Protein AF-A0AA40CIG5-F1 (afdb_monomer_lite)

Secondary structure (DSSP, 8-state):
-HHHHHHHHHHHHHHHHHHHHSEEEE--HHHHHHHHS--TTTS-HHHHTT--EEEE------

Structure (mmCIF, N/CA/C/O backbone):
data_AF-A0AA40CIG5-F1
#
_entry.id   AF-A0AA40CIG5-F1
#
loop_
_atom_site.group_PDB
_atom_site.id
_atom_site.type_symbol
_atom_site.label_atom_id
_atom_site.label_alt_id
_atom_site.label_comp_id
_atom_site.label_asym_id
_atom_site.label_entity_id
_atom_site.label_seq_id
_atom_site.pdbx_PDB_ins_code
_atom_site.Cartn_x
_atom_site.Cartn_y
_atom_site.Cartn_z
_atom_site.occupancy
_atom_site.B_iso_or_equiv
_atom_site.auth_seq_id
_atom_site.auth_comp_id
_atom_site.auth_asym_id
_atom_site.auth_atom_id
_atom_site.pdbx_PDB_model_num
ATOM 1 N N . MET A 1 1 ? -27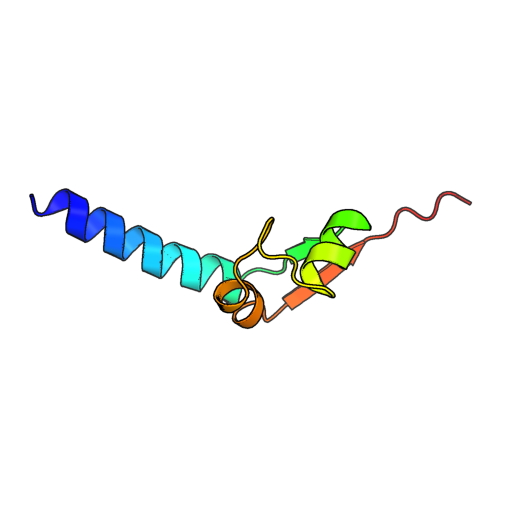.264 7.228 15.722 1.00 64.81 1 MET A N 1
ATOM 2 C CA . MET A 1 1 ? -26.084 7.603 14.904 1.00 64.81 1 MET A CA 1
ATOM 3 C C . MET A 1 1 ? -24.832 6.741 15.161 1.00 64.81 1 MET A C 1
ATOM 5 O O . MET A 1 1 ? -23.776 7.090 14.655 1.00 64.81 1 MET A O 1
ATOM 9 N N . GLY A 1 2 ? -24.903 5.593 15.858 1.00 82.69 2 GLY A N 1
ATOM 10 C CA . GLY A 1 2 ? -23.718 4.742 16.106 1.00 82.69 2 GLY A CA 1
ATOM 11 C C . GLY A 1 2 ? -23.1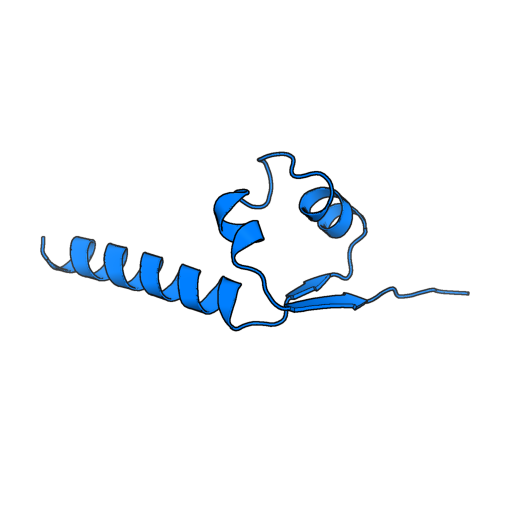35 4.060 14.858 1.00 82.69 2 GLY A C 1
ATOM 12 O O . GLY A 1 2 ? -21.933 3.843 14.778 1.00 82.69 2 GLY A O 1
ATOM 13 N N . TRP A 1 3 ? -23.963 3.811 13.841 1.00 82.12 3 TRP A N 1
ATOM 14 C CA . TRP A 1 3 ? -23.550 3.174 12.585 1.00 82.12 3 TRP A CA 1
ATOM 15 C C . TRP A 1 3 ? -22.504 3.962 11.778 1.00 82.12 3 TRP A C 1
ATOM 17 O O . TRP A 1 3 ? -21.610 3.361 11.207 1.00 82.12 3 TRP A O 1
ATOM 27 N N . LEU A 1 4 ? -22.543 5.299 11.782 1.00 88.19 4 LEU A N 1
ATOM 28 C CA . LEU A 1 4 ? -21.607 6.144 11.034 1.00 88.19 4 LEU A CA 1
ATOM 29 C C . LEU A 1 4 ? -20.238 6.159 11.710 1.00 88.19 4 LEU A C 1
ATOM 31 O O . L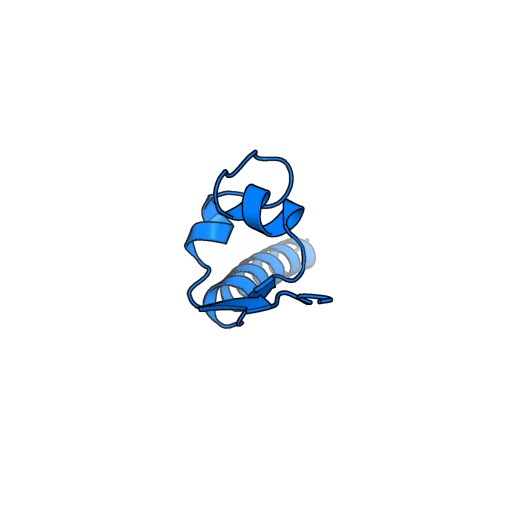EU A 1 4 ? -19.220 6.170 11.029 1.00 88.19 4 LEU A O 1
ATOM 35 N N . LEU A 1 5 ? -20.221 6.127 13.047 1.00 88.25 5 LEU A N 1
ATOM 36 C CA . LEU A 1 5 ? -18.989 5.997 13.821 1.00 88.25 5 LEU A CA 1
ATOM 37 C C . LEU A 1 5 ? -18.343 4.630 13.576 1.00 88.25 5 LEU A C 1
ATOM 39 O O . LEU A 1 5 ? -17.146 4.572 13.310 1.00 88.25 5 LEU A O 1
ATOM 43 N N . ALA A 1 6 ? -19.139 3.557 13.570 1.00 91.38 6 ALA A N 1
ATOM 44 C CA . ALA A 1 6 ? -18.661 2.221 13.228 1.00 91.38 6 ALA A CA 1
ATOM 45 C C . ALA A 1 6 ? -18.143 2.144 11.779 1.00 91.38 6 ALA A C 1
ATOM 47 O O . ALA A 1 6 ? -17.054 1.628 11.555 1.00 91.38 6 ALA A O 1
ATOM 48 N N . CYS A 1 7 ? -18.857 2.723 10.806 1.00 92.81 7 CYS A N 1
ATOM 49 C CA . CYS A 1 7 ? -18.396 2.798 9.417 1.00 92.81 7 CYS A CA 1
ATOM 50 C C . CYS A 1 7 ? -17.085 3.582 9.284 1.00 92.81 7 CYS A C 1
ATOM 52 O O . CYS A 1 7 ? -16.202 3.176 8.534 1.00 92.81 7 CYS A O 1
ATOM 54 N N . ARG A 1 8 ? -16.937 4.693 10.020 1.00 93.19 8 ARG A N 1
ATOM 55 C CA . ARG A 1 8 ? -15.698 5.479 10.030 1.00 93.19 8 ARG A CA 1
ATOM 56 C C . ARG A 1 8 ? -14.529 4.672 10.593 1.00 93.19 8 ARG A C 1
ATOM 58 O O . ARG A 1 8 ? -13.446 4.731 10.022 1.00 93.19 8 ARG A O 1
ATOM 65 N N . GLN A 1 9 ? -14.745 3.945 11.689 1.00 93.31 9 GLN A N 1
ATOM 66 C CA . GLN A 1 9 ? -13.721 3.093 12.292 1.00 93.31 9 GLN A CA 1
ATOM 67 C C . GLN A 1 9 ? -13.320 1.966 11.335 1.00 93.31 9 GLN A C 1
ATOM 69 O O . GLN A 1 9 ? -12.152 1.847 10.996 1.00 93.31 9 GLN A O 1
ATOM 74 N N . ALA A 1 10 ? -14.298 1.231 10.798 1.00 93.88 10 ALA A N 1
ATOM 75 C CA . ALA A 1 10 ? -14.053 0.151 9.846 1.00 93.88 10 ALA A CA 1
ATOM 76 C C . ALA A 1 10 ? -13.321 0.633 8.583 1.00 93.88 10 ALA A C 1
ATOM 78 O O . ALA A 1 10 ? -12.469 -0.075 8.053 1.00 93.88 10 ALA A O 1
ATOM 79 N N . TYR A 1 11 ? -13.621 1.846 8.107 1.00 93.69 11 TYR A N 1
ATOM 80 C CA . TYR A 1 11 ? -12.881 2.460 7.008 1.00 93.69 11 TYR A CA 1
ATOM 81 C C . TYR A 1 11 ? -11.423 2.747 7.381 1.00 93.69 11 TYR A C 1
ATOM 83 O O . TYR A 1 11 ? -10.533 2.434 6.598 1.00 93.69 11 TYR A O 1
ATOM 91 N N . ALA A 1 12 ? -11.172 3.341 8.551 1.00 92.00 12 ALA A N 1
ATOM 92 C CA . ALA A 1 12 ? -9.816 3.648 9.002 1.00 92.00 12 ALA A CA 1
ATOM 93 C C . ALA A 1 12 ? -8.979 2.369 9.160 1.00 92.00 12 ALA A C 1
ATOM 95 O O . ALA A 1 12 ? -7.898 2.280 8.582 1.00 92.00 12 ALA A O 1
ATOM 96 N N . ASP A 1 13 ? -9.529 1.365 9.843 1.00 93.81 13 ASP A N 1
ATOM 97 C CA . ASP A 1 13 ? -8.874 0.075 10.063 1.00 93.81 13 ASP A CA 1
ATOM 98 C C . ASP A 1 13 ? -8.634 -0.651 8.727 1.00 93.81 13 ASP A C 1
ATOM 100 O O . ASP A 1 13 ? -7.562 -1.196 8.477 1.00 93.81 13 ASP A O 1
ATOM 104 N N . GLY A 1 14 ? -9.618 -0.616 7.822 1.00 94.25 14 GLY A N 1
ATOM 105 C CA . GLY A 1 14 ? -9.511 -1.231 6.502 1.00 94.25 14 GLY A CA 1
ATOM 106 C C . GLY A 1 14 ? -8.460 -0.568 5.613 1.00 94.25 14 GLY A C 1
ATOM 107 O O . GLY A 1 14 ? -7.742 -1.269 4.907 1.00 94.25 14 GLY A O 1
ATOM 108 N N . VAL A 1 15 ? -8.340 0.762 5.653 1.00 91.62 15 VAL A N 1
ATOM 109 C CA . VAL A 1 15 ? -7.280 1.493 4.940 1.00 91.62 15 VAL A CA 1
ATOM 110 C C . VAL A 1 15 ? -5.912 1.123 5.505 1.00 91.62 15 VAL A C 1
ATOM 112 O O . VAL A 1 15 ? -5.011 0.825 4.728 1.00 91.62 15 VAL A O 1
ATOM 115 N N . ASP A 1 16 ? -5.759 1.095 6.826 1.00 92.19 16 ASP A N 1
ATOM 116 C CA . ASP A 1 16 ? -4.483 0.754 7.457 1.00 92.19 16 ASP A CA 1
ATOM 117 C C . ASP A 1 16 ? -4.029 -0.663 7.075 1.00 92.19 16 ASP A C 1
ATOM 119 O O . ASP A 1 16 ? -2.917 -0.859 6.581 1.00 92.19 16 ASP A O 1
ATOM 123 N N . ILE A 1 17 ? -4.931 -1.646 7.162 1.00 93.44 17 ILE A N 1
ATOM 124 C CA . ILE A 1 17 ? -4.662 -3.024 6.729 1.00 93.44 17 ILE A CA 1
ATOM 125 C C . ILE A 1 17 ? -4.359 -3.075 5.228 1.00 93.44 17 ILE A C 1
ATOM 127 O O . ILE A 1 17 ? -3.387 -3.714 4.823 1.00 93.44 17 ILE A O 1
ATOM 131 N N . LEU A 1 18 ? -5.162 -2.407 4.391 1.00 91.94 18 LEU A N 1
ATOM 132 C CA . LEU A 1 18 ? -4.998 -2.425 2.937 1.00 91.94 18 LEU A CA 1
ATOM 133 C C . LEU A 1 18 ? -3.594 -1.972 2.534 1.00 91.94 18 LEU A C 1
ATOM 135 O O . LEU A 1 18 ? -2.947 -2.668 1.756 1.00 91.94 18 LEU A O 1
ATOM 139 N N . TYR A 1 19 ? -3.126 -0.841 3.064 1.00 90.69 19 TYR A N 1
ATOM 140 C CA . TYR A 1 19 ? -1.841 -0.270 2.667 1.00 90.69 19 TYR A CA 1
ATOM 141 C C . TYR A 1 19 ? -0.639 -0.937 3.350 1.00 90.69 19 TYR A C 1
ATOM 143 O O . TYR A 1 19 ? 0.400 -1.064 2.711 1.00 90.69 19 TYR A O 1
ATOM 151 N N . SER A 1 20 ? -0.768 -1.418 4.591 1.00 91.06 20 SER A N 1
ATOM 152 C CA . SER A 1 20 ? 0.360 -2.012 5.330 1.00 91.06 20 SER A CA 1
ATOM 153 C C . SER A 1 20 ? 0.630 -3.483 5.010 1.00 91.06 20 SER A C 1
ATOM 155 O O . SER A 1 20 ? 1.786 -3.913 5.061 1.00 91.06 20 SER A O 1
ATOM 157 N N . THR A 1 21 ? -0.412 -4.256 4.680 1.00 91.88 21 THR A N 1
ATOM 158 C CA . THR A 1 21 ? -0.314 -5.723 4.556 1.00 91.88 21 THR A CA 1
ATOM 159 C C . THR A 1 21 ? -0.324 -6.247 3.124 1.00 91.88 21 THR A C 1
ATOM 161 O O . THR A 1 21 ? 0.043 -7.401 2.911 1.00 91.88 21 THR A O 1
ATOM 164 N N . ASN A 1 22 ? -0.727 -5.436 2.140 1.00 91.06 22 ASN A N 1
ATOM 165 C CA . ASN A 1 22 ? -0.784 -5.878 0.747 1.00 91.06 22 ASN A CA 1
ATOM 166 C C . ASN A 1 22 ? 0.469 -5.492 -0.032 1.00 91.06 22 ASN A C 1
ATOM 168 O O . ASN A 1 22 ? 1.079 -4.446 0.185 1.00 91.06 22 ASN A O 1
ATOM 172 N N . THR A 1 23 ? 0.788 -6.328 -1.015 1.00 89.62 23 THR A N 1
ATOM 173 C CA . THR A 1 23 ? 1.759 -6.010 -2.057 1.00 89.62 23 THR A CA 1
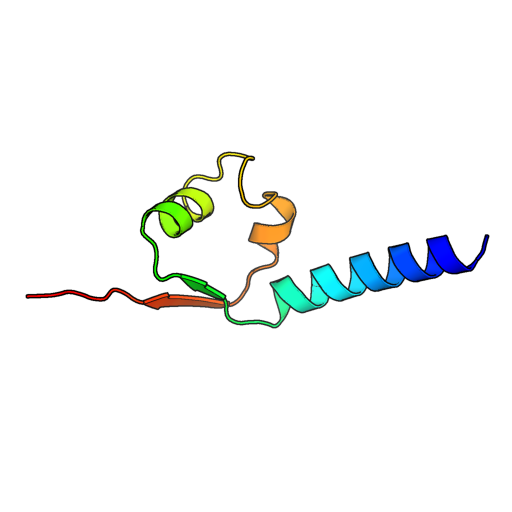ATOM 174 C C . THR A 1 23 ? 1.051 -5.283 -3.193 1.00 89.62 23 THR A C 1
ATOM 176 O O . THR A 1 23 ? 0.134 -5.826 -3.812 1.00 89.62 23 THR A O 1
ATOM 179 N N . PHE A 1 24 ? 1.465 -4.048 -3.473 1.00 87.69 24 PHE A N 1
ATOM 180 C CA . PHE A 1 24 ? 0.919 -3.276 -4.588 1.00 87.69 24 PHE A CA 1
ATOM 181 C C . PHE A 1 24 ? 1.688 -3.580 -5.867 1.00 87.69 24 PHE A C 1
ATOM 183 O O . PHE A 1 24 ? 2.904 -3.415 -5.912 1.00 87.69 24 PHE A O 1
ATOM 190 N N . PHE A 1 25 ? 0.971 -3.975 -6.917 1.00 87.81 25 PHE A N 1
ATOM 191 C CA . PHE A 1 25 ? 1.544 -4.179 -8.244 1.00 87.81 25 PHE A CA 1
ATOM 192 C C . PHE A 1 25 ? 1.373 -2.909 -9.076 1.00 87.81 25 PHE A C 1
ATOM 194 O O . PHE A 1 25 ? 0.254 -2.425 -9.258 1.00 87.81 25 PHE A O 1
ATOM 201 N N . VAL A 1 26 ? 2.476 -2.375 -9.592 1.00 86.38 26 VAL A N 1
ATOM 202 C CA . VAL A 1 26 ? 2.483 -1.193 -10.456 1.00 86.38 26 VAL A CA 1
ATOM 203 C C . VAL A 1 26 ? 2.876 -1.616 -11.864 1.00 86.38 26 VAL A C 1
ATOM 205 O O . VAL A 1 26 ? 4.013 -2.014 -12.106 1.00 86.38 26 VAL A O 1
ATOM 208 N N . GLU A 1 27 ? 1.914 -1.516 -12.781 1.00 86.19 27 GLU A N 1
ATOM 209 C CA . GLU A 1 27 ? 2.075 -1.844 -14.209 1.00 86.19 27 GLU A CA 1
ATOM 210 C C . GLU A 1 27 ? 2.094 -0.604 -15.120 1.00 86.19 27 GLU A C 1
ATOM 212 O O . GLU A 1 27 ? 2.375 -0.698 -16.312 1.00 86.19 27 GLU A O 1
ATOM 217 N N . SER A 1 28 ? 1.809 0.582 -14.570 1.00 82.88 28 SER A N 1
ATOM 218 C CA . SER A 1 28 ? 1.782 1.844 -15.316 1.00 82.88 28 SER A CA 1
ATOM 219 C C . SER A 1 28 ? 2.895 2.782 -14.865 1.00 82.88 28 SER A C 1
ATOM 221 O O . SER A 1 28 ? 3.037 3.069 -13.676 1.00 82.88 28 SER A O 1
ATOM 223 N N . VAL A 1 29 ? 3.612 3.344 -15.842 1.00 80.56 29 VAL A N 1
ATOM 224 C CA . VAL A 1 29 ? 4.624 4.390 -15.628 1.00 80.56 29 VAL A CA 1
ATOM 225 C C . VAL A 1 29 ? 4.013 5.632 -14.972 1.00 80.56 29 VAL A C 1
ATOM 227 O O . VAL A 1 29 ? 4.636 6.235 -14.111 1.00 80.56 29 VAL A O 1
ATOM 230 N N . GLN A 1 30 ? 2.762 5.977 -15.292 1.00 80.00 30 GLN A N 1
ATOM 231 C CA . GLN A 1 30 ? 2.093 7.142 -14.697 1.00 80.00 30 GLN A CA 1
ATOM 232 C C . 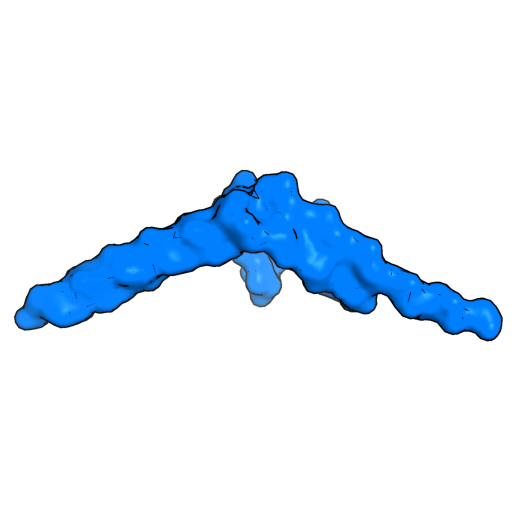GLN A 1 30 ? 1.795 6.927 -13.207 1.00 80.00 30 GLN A C 1
ATOM 234 O O . GLN A 1 30 ? 1.868 7.865 -12.416 1.00 80.00 30 GLN A O 1
ATOM 239 N N . LEU A 1 31 ? 1.456 5.691 -12.822 1.00 79.25 31 LEU A N 1
ATOM 240 C CA . LEU A 1 31 ? 1.253 5.331 -11.418 1.00 79.25 31 LEU A CA 1
ATOM 241 C C . LEU A 1 31 ? 2.582 5.282 -10.666 1.00 79.25 31 LEU A C 1
ATOM 243 O O . LEU A 1 31 ? 2.646 5.736 -9.528 1.00 79.25 31 LEU A O 1
ATOM 247 N N . LEU A 1 32 ? 3.639 4.783 -11.309 1.00 82.56 32 LEU A N 1
ATOM 248 C CA . LEU A 1 32 ? 4.991 4.816 -10.764 1.00 82.56 32 LEU A CA 1
ATOM 249 C C . LEU A 1 32 ? 5.447 6.257 -10.499 1.00 82.56 32 LEU A C 1
ATOM 251 O O . LEU A 1 32 ? 5.896 6.558 -9.396 1.00 82.56 32 LEU A O 1
ATOM 255 N N . ASP A 1 33 ? 5.264 7.154 -11.469 1.00 81.62 33 ASP A N 1
ATOM 256 C CA . ASP A 1 33 ? 5.588 8.572 -11.320 1.00 81.62 33 ASP A CA 1
ATOM 257 C C . ASP A 1 33 ? 4.769 9.217 -10.199 1.00 81.62 33 ASP A C 1
ATOM 259 O O . ASP A 1 33 ? 5.321 9.975 -9.413 1.00 81.62 33 ASP A O 1
ATOM 263 N N . ALA A 1 34 ? 3.485 8.876 -10.052 1.00 78.88 34 ALA A N 1
ATOM 264 C CA . ALA A 1 34 ? 2.652 9.384 -8.959 1.00 78.88 34 ALA A CA 1
ATOM 265 C C . ALA A 1 34 ? 3.071 8.864 -7.569 1.00 78.88 34 ALA A C 1
ATOM 267 O O . ALA A 1 34 ? 2.798 9.520 -6.566 1.00 78.88 34 ALA A O 1
ATOM 268 N N . ILE A 1 35 ? 3.714 7.695 -7.492 1.00 78.75 35 ILE A N 1
ATOM 269 C CA . ILE A 1 35 ? 4.247 7.130 -6.244 1.00 78.75 35 ILE A CA 1
ATOM 270 C C . ILE A 1 35 ? 5.613 7.747 -5.912 1.00 78.75 35 ILE A C 1
ATOM 272 O O . ILE A 1 35 ? 5.858 8.109 -4.764 1.00 78.75 35 ILE A O 1
ATOM 276 N N . LEU A 1 36 ? 6.494 7.878 -6.909 1.00 80.69 36 LEU A N 1
ATOM 277 C CA . LEU A 1 36 ? 7.856 8.404 -6.749 1.00 80.69 36 LEU A CA 1
ATOM 278 C C . LEU A 1 36 ? 7.887 9.930 -6.600 1.00 80.69 36 LEU A C 1
ATOM 280 O O . LEU A 1 36 ? 8.676 10.468 -5.826 1.00 80.69 36 LEU A O 1
ATOM 284 N N . PHE A 1 37 ? 7.010 10.620 -7.322 1.00 79.75 37 PHE A N 1
ATOM 285 C CA . PHE A 1 37 ? 6.796 12.059 -7.266 1.00 79.75 37 PHE A CA 1
ATOM 286 C C . PHE A 1 37 ? 5.350 12.300 -6.832 1.00 79.75 37 PHE A C 1
ATOM 288 O O . PHE A 1 37 ? 4.483 12.498 -7.686 1.00 79.75 37 PHE A O 1
ATOM 295 N N . PRO A 1 38 ? 5.060 12.260 -5.517 1.00 64.00 38 PRO A N 1
ATOM 296 C CA . PRO A 1 38 ? 3.703 12.363 -5.000 1.00 64.00 38 PRO A CA 1
ATOM 297 C C . PRO A 1 38 ? 3.103 13.741 -5.291 1.00 64.00 38 PRO A C 1
ATOM 299 O O . PRO A 1 38 ? 3.161 14.673 -4.491 1.00 64.00 38 PRO A O 1
ATOM 302 N N . ILE A 1 39 ? 2.493 13.864 -6.466 1.00 64.62 39 ILE A N 1
ATOM 303 C CA . ILE A 1 39 ? 1.513 14.895 -6.771 1.00 64.62 39 ILE A CA 1
ATOM 304 C C . ILE A 1 39 ? 0.243 14.463 -6.020 1.00 64.62 39 ILE A C 1
ATOM 306 O O . ILE A 1 39 ? -0.168 13.309 -6.158 1.00 64.62 39 ILE A O 1
ATOM 310 N N . PRO A 1 40 ? -0.400 15.331 -5.216 1.00 62.81 40 PRO A N 1
ATOM 311 C CA . PRO A 1 40 ? -1.494 14.956 -4.305 1.00 62.81 40 PRO A CA 1
ATOM 312 C C . PRO A 1 40 ? -2.799 14.505 -4.996 1.00 62.81 40 PRO A C 1
ATOM 314 O O . PRO A 1 40 ? -3.867 14.519 -4.390 1.00 62.81 40 PRO A O 1
ATOM 317 N N . THR A 1 41 ? -2.749 14.122 -6.267 1.00 64.62 41 THR A N 1
ATOM 318 C CA . THR A 1 41 ? -3.900 13.768 -7.092 1.00 64.62 41 THR A CA 1
ATOM 319 C C . THR A 1 41 ? -4.310 12.303 -6.980 1.00 64.62 41 THR A C 1
ATOM 321 O O . THR A 1 41 ? -5.492 12.024 -7.161 1.00 64.62 41 THR A O 1
ATOM 324 N N . PHE A 1 42 ? -3.388 11.374 -6.690 1.00 68.81 42 PHE A N 1
ATOM 325 C CA . PHE A 1 42 ? -3.686 9.934 -6.783 1.00 68.81 42 PHE A CA 1
ATOM 326 C C . PHE A 1 42 ? -3.664 9.193 -5.445 1.00 68.81 42 PHE A C 1
ATOM 328 O O . PHE A 1 42 ? -4.582 8.430 -5.145 1.00 68.81 42 PHE A O 1
ATOM 335 N N . VAL A 1 43 ? -2.645 9.426 -4.617 1.00 72.25 43 VAL A N 1
ATOM 336 C CA . VAL A 1 43 ? -2.533 8.806 -3.293 1.00 72.25 43 VAL A CA 1
ATOM 337 C C . VAL A 1 43 ? -2.035 9.845 -2.299 1.00 72.25 43 VAL A C 1
ATOM 339 O O . VAL A 1 43 ? -1.086 10.579 -2.561 1.00 72.25 43 VAL A O 1
ATOM 342 N N . VAL A 1 44 ? -2.698 9.919 -1.145 1.00 81.81 44 VAL A N 1
ATOM 343 C CA . VAL A 1 44 ? -2.283 10.808 -0.056 1.00 81.81 44 VAL A CA 1
ATOM 344 C C . VAL A 1 44 ? -0.919 10.333 0.469 1.00 81.81 44 VAL A C 1
ATOM 346 O O . VAL A 1 44 ? -0.784 9.135 0.732 1.00 81.81 44 VAL A O 1
ATOM 349 N N . PRO A 1 45 ? 0.068 11.226 0.677 1.00 81.75 45 PRO A N 1
ATOM 350 C CA . PRO A 1 45 ? 1.412 10.849 1.127 1.00 81.75 45 PRO A CA 1
ATOM 351 C C . PRO A 1 45 ? 1.427 9.985 2.393 1.00 81.75 45 PRO A C 1
ATOM 353 O O . PRO A 1 45 ? 2.214 9.051 2.500 1.00 81.75 45 PRO A O 1
ATOM 356 N N . GLU A 1 46 ? 0.504 10.246 3.320 1.00 85.44 46 GLU A N 1
ATOM 357 C CA . GLU A 1 46 ? 0.338 9.472 4.555 1.00 85.44 46 GLU A CA 1
ATOM 358 C C . GLU A 1 46 ? 0.025 7.991 4.287 1.00 85.44 46 GLU A C 1
ATOM 360 O O . GLU A 1 46 ? 0.520 7.119 4.989 1.00 85.44 46 GLU A O 1
ATOM 365 N N . ARG A 1 47 ? -0.736 7.686 3.228 1.00 84.69 47 ARG A N 1
ATOM 3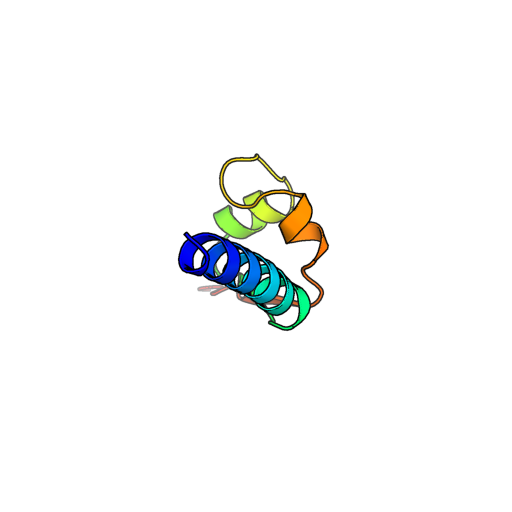66 C CA . ARG A 1 47 ? -1.065 6.303 2.844 1.00 84.69 47 ARG A CA 1
ATOM 367 C C . ARG A 1 47 ? 0.070 5.630 2.088 1.00 84.69 47 ARG A C 1
ATOM 369 O O . ARG A 1 47 ? 0.279 4.437 2.261 1.00 84.69 47 ARG A O 1
ATOM 376 N N . LEU A 1 48 ? 0.810 6.388 1.276 1.00 83.56 48 LEU A N 1
ATOM 377 C CA . LEU A 1 48 ? 2.017 5.881 0.615 1.00 83.56 48 LEU A CA 1
ATOM 378 C C . LEU A 1 48 ? 3.068 5.452 1.642 1.00 83.56 48 LEU A C 1
ATOM 380 O O . LEU A 1 48 ? 3.702 4.421 1.456 1.00 83.56 48 LEU A O 1
ATOM 384 N N . ALA A 1 49 ? 3.208 6.194 2.745 1.00 85.88 49 ALA A N 1
ATOM 385 C CA . ALA A 1 49 ? 4.145 5.862 3.816 1.00 85.88 49 ALA A CA 1
ATOM 386 C C . ALA A 1 49 ? 3.827 4.535 4.531 1.00 85.88 49 ALA A C 1
ATOM 388 O O . ALA A 1 49 ? 4.719 3.948 5.139 1.00 85.88 49 ALA A O 1
ATOM 389 N N . LEU A 1 50 ? 2.579 4.058 4.455 1.00 88.38 50 LEU A N 1
ATOM 390 C CA . LEU A 1 50 ? 2.171 2.768 5.016 1.00 88.38 50 LEU A CA 1
ATOM 391 C C . LEU A 1 50 ? 2.530 1.588 4.105 1.00 88.38 50 LEU A C 1
ATOM 393 O O . LEU A 1 50 ? 2.544 0.455 4.576 1.00 88.38 50 LEU A O 1
ATOM 397 N N . ILE A 1 51 ? 2.822 1.827 2.823 1.00 88.50 51 ILE A N 1
ATOM 398 C CA . ILE A 1 51 ? 3.130 0.757 1.871 1.00 88.50 51 ILE A CA 1
ATOM 399 C C . ILE A 1 51 ? 4.484 0.144 2.212 1.00 88.50 51 ILE A C 1
ATOM 401 O O . ILE A 1 51 ? 5.526 0.783 2.086 1.00 88.50 51 ILE A O 1
ATOM 405 N N . THR A 1 52 ? 4.468 -1.130 2.599 1.00 90.00 52 THR A N 1
ATOM 406 C CA . THR A 1 52 ? 5.683 -1.892 2.931 1.00 90.00 52 THR A CA 1
ATOM 407 C C . THR A 1 52 ? 6.211 -2.710 1.755 1.00 90.00 52 THR A C 1
ATOM 409 O O . THR A 1 52 ? 7.397 -3.027 1.709 1.00 90.00 52 THR A O 1
ATOM 412 N N . SER A 1 53 ? 5.335 -3.063 0.810 1.00 89.19 53 SER A N 1
ATOM 413 C CA . SER A 1 53 ? 5.626 -4.013 -0.263 1.00 89.19 53 SER A CA 1
ATOM 414 C C . SER A 1 53 ? 5.104 -3.495 -1.601 1.00 89.19 53 SER A C 1
ATOM 416 O O . SER A 1 53 ? 3.902 -3.281 -1.774 1.00 89.19 53 SER A O 1
ATOM 418 N N . LEU A 1 54 ? 6.010 -3.319 -2.563 1.00 88.81 54 LEU A N 1
ATOM 419 C CA . LEU A 1 54 ? 5.694 -2.832 -3.903 1.00 88.81 54 LEU A CA 1
ATOM 420 C C . LEU A 1 54 ? 6.392 -3.696 -4.956 1.00 88.81 54 LEU A C 1
ATOM 422 O O . LEU A 1 54 ? 7.605 -3.888 -4.904 1.00 88.81 54 LEU A O 1
ATOM 426 N N . GLU A 1 55 ? 5.625 -4.184 -5.924 1.00 89.88 55 GLU A N 1
ATOM 427 C CA . GLU A 1 55 ? 6.121 -4.940 -7.068 1.00 89.88 55 GLU A CA 1
ATOM 428 C C . GLU A 1 55 ? 5.927 -4.147 -8.359 1.00 89.88 55 GLU A C 1
ATOM 430 O O . GLU A 1 55 ? 4.830 -3.689 -8.679 1.00 89.88 55 GLU A O 1
ATOM 435 N N . LEU A 1 56 ? 7.006 -4.008 -9.125 1.00 86.44 56 LEU A N 1
ATOM 436 C CA . LEU A 1 56 ? 6.989 -3.349 -10.425 1.00 86.44 56 LEU A CA 1
ATOM 437 C C . LEU A 1 56 ? 6.880 -4.401 -11.520 1.00 86.44 56 LEU A C 1
ATOM 439 O O . LEU A 1 56 ? 7.696 -5.320 -11.591 1.00 86.44 56 LEU A O 1
ATOM 443 N N . ARG A 1 57 ? 5.888 -4.248 -12.393 1.00 83.88 57 ARG A N 1
ATOM 444 C CA . ARG A 1 57 ? 5.684 -5.119 -13.548 1.00 83.88 57 ARG A CA 1
ATOM 445 C C . ARG A 1 57 ? 5.759 -4.279 -14.811 1.00 83.88 57 ARG A C 1
ATOM 447 O O . ARG A 1 57 ? 4.947 -3.392 -15.027 1.00 83.88 57 ARG A O 1
ATOM 454 N N . TRP A 1 58 ? 6.747 -4.562 -15.648 1.00 76.50 58 TRP A N 1
ATOM 455 C CA . TRP A 1 58 ? 6.924 -3.895 -16.934 1.00 76.50 58 TRP A CA 1
ATOM 456 C C . TRP A 1 58 ? 6.718 -4.911 -18.057 1.00 76.50 58 TRP A C 1
ATOM 458 O O . TRP A 1 58 ? 7.477 -5.873 -18.161 1.00 76.50 58 TRP A O 1
ATOM 468 N N . ASP A 1 59 ? 5.709 -4.694 -18.906 1.00 69.38 59 ASP A N 1
ATOM 469 C CA . ASP A 1 59 ? 5.583 -5.400 -20.188 1.00 69.38 59 ASP A CA 1
ATOM 470 C C . ASP A 1 59 ? 6.564 -4.749 -21.177 1.00 69.38 59 ASP A C 1
ATOM 472 O O . ASP A 1 59 ? 6.244 -3.776 -21.864 1.00 69.38 59 ASP A O 1
ATOM 476 N N . ILE A 1 60 ? 7.813 -5.226 -21.177 1.00 61.56 60 ILE A N 1
ATOM 477 C CA . ILE A 1 60 ? 8.808 -4.835 -22.179 1.00 61.56 60 ILE A CA 1
ATOM 478 C C . ILE A 1 60 ? 8.476 -5.606 -23.456 1.00 61.56 60 ILE A C 1
ATOM 480 O O . ILE A 1 60 ? 8.966 -6.714 -23.677 1.00 61.56 60 ILE A O 1
ATOM 484 N N . ARG A 1 61 ? 7.635 -5.017 -24.306 1.00 62.81 61 ARG A N 1
ATOM 485 C CA . ARG A 1 61 ? 7.467 -5.502 -25.678 1.00 62.81 61 ARG A CA 1
ATOM 486 C C . ARG A 1 61 ? 8.707 -5.115 -26.479 1.00 62.81 61 ARG A C 1
ATOM 488 O O . ARG A 1 61 ? 8.890 -3.938 -26.786 1.00 62.81 61 ARG A O 1
ATOM 495 N N . VAL A 1 62 ? 9.564 -6.107 -26.730 1.00 47.25 62 VAL A N 1
ATOM 496 C CA . VAL A 1 62 ? 10.731 -6.035 -27.630 1.00 47.25 62 VAL A CA 1
ATOM 497 C C . VAL A 1 62 ? 10.276 -6.134 -29.079 1.00 47.25 62 VAL A C 1
ATOM 499 O O . VAL A 1 62 ? 9.402 -6.988 -29.354 1.00 47.25 62 VAL A O 1
#

pLDDT: mean 82.96, std 10.26, range [47.25, 94.25]

Foldseek 3Di:
DVVVVVVVVCVVVVLLCVQQPDEAEDADPVVVCCLVVVPVPPDHVVSSVNHPHYHYDYPPPD

InterPro domains:
  IPR056632 Domain of unknown function DUF7730 [PF24864] (4-61)

Radius of gyration: 15.03 Å; chains: 1; bounding box: 37×21×44 Å

Sequence (62 aa):
MGWLLACRQAYADGVDILYSTNTFFVESVQLLDAILFPIPTFVVPERLALITSLELRWDIRV

Organism: NCBI:txid92897